Protein AF-A0A397GLZ8-F1 (afdb_monomer)

Organism: NCBI:txid1348612

Foldseek 3Di:
DVVVVVLCLQQLDQLVQLQQKAKAFADPPDPDDDPLDDPPAGIWMDRDCPDDDPCNVPPRTDGRDGNPPPVVVNRVSSVVVNVCCVVVVDPSQQADPVRDGCLPSVQVVCVVVVDGSVNSNVSSVVSRCVVPVPPPPDD

Mean predicted aligned error: 9.39 Å

pLDDT: mean 73.72, std 11.34, range [32.59, 90.12]

Solvent-accessible surface area (backbone atoms only — not comparable to full-atom values): 8302 Å² total; per-residue (Å²): 112,70,66,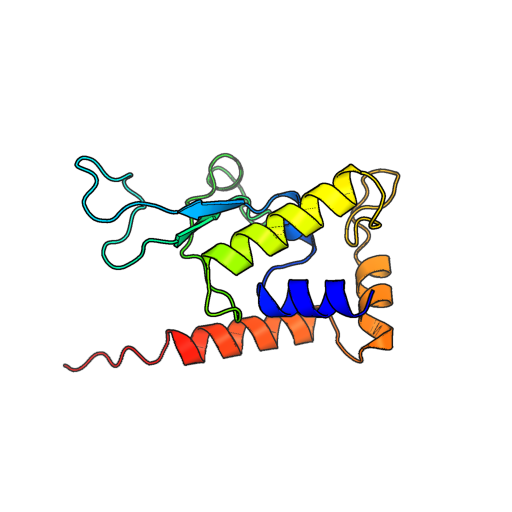55,58,52,47,43,53,33,46,45,54,57,70,81,26,54,81,52,46,43,75,44,79,48,70,86,84,57,94,76,70,61,89,80,64,56,91,97,62,44,45,27,29,34,44,69,81,83,44,68,73,74,43,49,81,60,52,75,62,37,80,55,68,51,72,43,83,52,60,66,58,46,41,52,54,47,49,53,53,38,49,31,35,75,70,61,79,33,78,58,59,31,42,43,99,83,71,44,81,29,65,64,58,34,46,56,66,32,47,87,72,77,42,46,72,69,54,52,52,51,52,32,53,53,50,52,42,62,75,60,62,68,67,71,83,72,130

Structure (mmCIF, N/CA/C/O backbone):
data_AF-A0A397GLZ8-F1
#
_entry.id   AF-A0A397GLZ8-F1
#
loop_
_atom_site.group_PDB
_atom_site.id
_atom_site.type_symbol
_atom_site.label_atom_id
_atom_site.label_alt_id
_atom_site.label_comp_id
_atom_site.label_asym_id
_atom_site.label_entity_id
_atom_site.label_seq_id
_atom_site.pdbx_PDB_ins_code
_atom_site.Cartn_x
_atom_site.Cartn_y
_atom_site.Cartn_z
_atom_site.occupancy
_atom_site.B_iso_or_equiv
_atom_site.auth_seq_id
_atom_site.auth_comp_id
_atom_site.auth_asym_id
_atom_site.auth_atom_id
_atom_site.pdbx_PDB_model_num
ATOM 1 N N . MET A 1 1 ? -15.790 -2.831 7.247 1.00 55.91 1 MET A N 1
ATOM 2 C CA . MET A 1 1 ? -14.544 -2.418 7.965 1.00 55.91 1 MET A CA 1
ATOM 3 C C . MET A 1 1 ? -13.503 -3.533 7.979 1.00 55.91 1 MET A C 1
ATOM 5 O O . MET A 1 1 ? -12.340 -3.217 7.757 1.00 55.91 1 MET A O 1
ATOM 9 N N . GLN A 1 2 ? -13.912 -4.797 8.165 1.00 56.50 2 GLN A N 1
ATOM 10 C CA . GLN A 1 2 ? -13.085 -5.997 7.946 1.00 56.50 2 GLN A CA 1
ATOM 11 C C . GLN A 1 2 ? -12.360 -5.928 6.586 1.00 56.50 2 GLN A C 1
ATOM 13 O O . GLN A 1 2 ? -11.138 -6.012 6.520 1.00 56.50 2 GLN A O 1
ATOM 18 N N . ASP A 1 3 ? -13.104 -5.541 5.549 1.00 65.81 3 ASP A N 1
ATOM 19 C CA . ASP A 1 3 ? -12.628 -5.419 4.165 1.00 65.81 3 ASP A CA 1
ATOM 20 C C . ASP A 1 3 ? -11.459 -4.436 4.006 1.00 65.81 3 ASP A C 1
ATOM 22 O O . ASP A 1 3 ? -10.554 -4.672 3.215 1.00 65.81 3 ASP A O 1
ATOM 26 N N . LEU A 1 4 ? -11.413 -3.349 4.788 1.00 68.06 4 LEU A N 1
ATOM 27 C CA . LEU A 1 4 ? -10.312 -2.386 4.703 1.00 68.06 4 LEU A CA 1
ATOM 28 C C . LEU A 1 4 ? -9.021 -2.952 5.307 1.00 68.06 4 LEU A C 1
ATOM 30 O O . LEU A 1 4 ? -7.947 -2.771 4.736 1.00 68.06 4 LEU A O 1
ATOM 34 N N . ALA A 1 5 ? -9.107 -3.605 6.469 1.00 65.81 5 ALA A N 1
ATOM 35 C CA . ALA A 1 5 ? -7.938 -4.204 7.111 1.00 65.81 5 ALA A CA 1
ATOM 36 C C . ALA A 1 5 ? -7.351 -5.313 6.230 1.00 65.81 5 ALA A C 1
ATOM 38 O O . ALA A 1 5 ? -6.132 -5.369 6.042 1.00 65.81 5 ALA A O 1
ATOM 39 N N . ASP A 1 6 ? -8.226 -6.124 5.637 1.00 69.00 6 ASP A N 1
ATOM 40 C CA . ASP A 1 6 ? -7.851 -7.207 4.740 1.00 69.00 6 ASP A CA 1
ATOM 41 C C . ASP A 1 6 ? -7.257 -6.682 3.432 1.00 69.00 6 ASP A C 1
ATOM 43 O O . ASP A 1 6 ? -6.242 -7.206 2.980 1.00 69.00 6 ASP A O 1
ATOM 47 N N . VAL A 1 7 ? -7.781 -5.591 2.862 1.00 68.62 7 VAL A N 1
ATOM 48 C CA . VAL A 1 7 ? -7.187 -4.967 1.668 1.00 68.62 7 VAL A CA 1
ATOM 49 C C . VAL A 1 7 ? -5.850 -4.292 1.979 1.00 68.62 7 VAL A C 1
ATOM 51 O O . VAL A 1 7 ? -4.894 -4.491 1.234 1.00 68.62 7 VAL A O 1
ATOM 54 N N . ILE A 1 8 ? -5.700 -3.575 3.098 1.00 73.56 8 ILE A N 1
ATOM 55 C CA . ILE A 1 8 ? -4.393 -3.016 3.506 1.00 73.56 8 ILE A CA 1
ATOM 56 C C . ILE A 1 8 ? -3.366 -4.141 3.710 1.00 73.56 8 ILE A C 1
ATOM 58 O O . ILE A 1 8 ? -2.197 -4.002 3.334 1.00 73.56 8 ILE A O 1
ATOM 62 N N . MET A 1 9 ? -3.802 -5.267 4.279 1.00 70.81 9 MET A N 1
ATOM 63 C CA . MET A 1 9 ? -2.986 -6.462 4.437 1.00 70.81 9 MET A CA 1
ATOM 64 C C . MET A 1 9 ? -2.613 -7.060 3.077 1.00 70.81 9 MET A C 1
ATOM 66 O O . MET A 1 9 ? -1.423 -7.227 2.813 1.00 70.81 9 MET A O 1
ATOM 70 N N . MET A 1 10 ? -3.582 -7.305 2.190 1.00 75.44 10 MET A N 1
ATOM 71 C CA . MET A 1 10 ? -3.356 -7.813 0.831 1.00 75.44 10 MET A CA 1
ATOM 72 C C . MET A 1 10 ? -2.362 -6.939 0.067 1.00 75.44 10 MET A C 1
ATOM 74 O O . MET A 1 10 ? -1.401 -7.437 -0.514 1.00 75.44 10 MET A O 1
ATOM 78 N N . LEU A 1 11 ? -2.504 -5.621 0.151 1.00 75.19 11 LEU A N 1
ATOM 79 C CA . LEU A 1 11 ? -1.614 -4.669 -0.502 1.00 75.19 11 LEU A CA 1
ATOM 80 C C . LEU A 1 11 ? -0.205 -4.614 0.117 1.00 75.19 11 LEU A C 1
ATOM 82 O O . LEU A 1 11 ? 0.694 -4.042 -0.488 1.00 75.19 11 LEU A O 1
ATOM 86 N N . SER A 1 12 ? 0.024 -5.227 1.288 1.00 73.44 12 SER A N 1
ATOM 87 C CA . SER A 1 12 ? 1.294 -5.164 2.040 1.00 73.44 12 SER A CA 1
ATOM 88 C C . SER A 1 12 ? 1.783 -3.730 2.303 1.00 73.44 12 SER A C 1
ATOM 90 O O . SER A 1 12 ? 2.971 -3.487 2.530 1.00 73.44 12 SER A O 1
ATOM 92 N N . MET A 1 13 ? 0.861 -2.766 2.292 1.00 73.75 13 MET A N 1
ATOM 93 C CA . MET A 1 13 ? 1.165 -1.343 2.407 1.00 73.75 13 MET A CA 1
ATOM 94 C C . MET A 1 13 ? 1.195 -0.899 3.860 1.00 73.75 13 MET A C 1
ATOM 96 O O . MET A 1 13 ? 0.519 -1.459 4.730 1.00 73.75 13 MET A O 1
ATOM 100 N N . LYS A 1 14 ? 1.945 0.174 4.140 1.00 71.25 14 LYS A N 1
ATOM 101 C CA . LYS A 1 14 ? 1.743 0.863 5.410 1.00 71.25 14 LYS A CA 1
ATOM 102 C C . LYS A 1 14 ? 0.471 1.701 5.307 1.00 71.25 14 LYS A C 1
ATOM 104 O O . LYS A 1 14 ? 0.323 2.458 4.356 1.00 71.25 14 LYS A O 1
ATOM 109 N N . PRO A 1 15 ? -0.370 1.691 6.342 1.00 69.31 15 PRO A N 1
ATOM 110 C CA . PRO A 1 15 ? -1.558 2.536 6.419 1.00 69.31 15 PRO A CA 1
ATOM 111 C C . PRO A 1 15 ? -1.253 4.015 6.193 1.00 69.31 15 PRO A C 1
ATOM 113 O O . PRO A 1 15 ? -2.027 4.715 5.561 1.00 69.31 15 PRO A O 1
ATOM 116 N N . ALA A 1 16 ? -0.104 4.492 6.688 1.00 70.25 16 ALA A N 1
ATOM 117 C CA . ALA A 1 16 ? 0.270 5.898 6.541 1.00 70.25 16 ALA A CA 1
ATOM 118 C C . ALA A 1 16 ? 0.645 6.284 5.117 1.00 70.25 16 ALA A C 1
ATOM 120 O O . ALA A 1 16 ? 0.691 7.461 4.806 1.00 70.25 16 ALA A O 1
ATOM 121 N N . GLU A 1 17 ? 0.913 5.286 4.288 1.00 77.12 17 GLU A N 1
ATOM 122 C CA . GLU A 1 17 ? 1.234 5.458 2.885 1.00 77.12 17 GLU A CA 1
ATOM 123 C C . GLU A 1 17 ? -0.031 5.230 2.036 1.00 77.12 17 GLU A C 1
ATOM 125 O O . GLU A 1 17 ? -0.030 5.584 0.875 1.00 77.12 17 GLU A O 1
ATOM 130 N N . VAL A 1 18 ? -1.153 4.727 2.580 1.00 79.25 18 VAL A N 1
ATOM 131 C CA . VAL A 1 18 ? -2.378 4.442 1.795 1.00 79.25 18 VAL A CA 1
ATOM 132 C C . VAL A 1 18 ? -2.877 5.665 1.028 1.00 79.25 18 VAL A C 1
ATOM 134 O O . VAL A 1 18 ? -3.347 5.517 -0.091 1.00 79.25 18 VAL A O 1
ATOM 137 N N . THR A 1 19 ? -2.757 6.869 1.587 1.00 77.88 19 THR A N 1
ATOM 138 C CA . THR A 1 19 ? -3.199 8.102 0.917 1.00 77.88 19 THR A CA 1
ATOM 139 C C . THR A 1 19 ? -2.178 8.688 -0.052 1.00 77.88 19 THR A C 1
ATOM 141 O O . THR A 1 19 ? -2.555 9.460 -0.924 1.00 77.88 19 THR A O 1
ATOM 144 N N . THR A 1 20 ? -0.891 8.376 0.108 1.00 80.12 20 THR A N 1
ATOM 145 C CA . THR A 1 20 ? 0.199 8.980 -0.678 1.00 80.12 20 THR A CA 1
ATOM 146 C C . THR A 1 20 ? 0.767 8.033 -1.730 1.00 80.12 20 THR A C 1
ATOM 148 O O . THR A 1 20 ? 1.323 8.484 -2.731 1.00 80.12 20 THR A O 1
ATOM 151 N N . LEU A 1 21 ? 0.606 6.728 -1.531 1.00 84.56 21 LEU A N 1
ATOM 152 C CA . LEU A 1 21 ? 1.194 5.689 -2.353 1.00 84.56 21 LEU A CA 1
ATOM 153 C C . LEU A 1 21 ? 0.483 5.610 -3.700 1.00 84.56 21 LEU A C 1
ATOM 155 O O . LEU A 1 21 ? -0.742 5.697 -3.796 1.00 84.56 21 LEU A O 1
ATOM 159 N N . ARG A 1 22 ? 1.267 5.442 -4.760 1.00 86.75 22 ARG A N 1
ATOM 160 C CA . ARG A 1 22 ? 0.763 5.276 -6.125 1.00 86.75 22 ARG A CA 1
ATOM 161 C C . ARG A 1 22 ? 1.375 4.029 -6.729 1.00 86.75 22 ARG A C 1
ATOM 163 O O . ARG A 1 22 ? 2.580 3.838 -6.609 1.00 86.75 22 ARG A O 1
ATOM 170 N N . ILE A 1 23 ? 0.556 3.206 -7.380 1.00 88.50 23 ILE A N 1
ATOM 171 C CA . ILE A 1 23 ? 1.015 2.049 -8.155 1.00 88.50 23 ILE A CA 1
ATOM 172 C C . ILE A 1 23 ? 1.053 2.441 -9.632 1.00 88.50 23 ILE A C 1
ATOM 174 O O . ILE A 1 23 ? 0.043 2.845 -10.219 1.00 88.50 23 ILE A O 1
ATOM 178 N N . ILE A 1 24 ? 2.228 2.305 -10.228 1.00 87.12 24 ILE A N 1
ATOM 179 C CA . ILE A 1 24 ? 2.536 2.678 -11.603 1.00 87.12 24 ILE A CA 1
ATOM 180 C C . ILE A 1 24 ? 2.856 1.396 -12.369 1.00 87.12 24 ILE A C 1
ATOM 182 O O . ILE A 1 24 ? 3.592 0.538 -11.882 1.00 87.12 24 ILE A O 1
ATOM 186 N N . TYR A 1 25 ? 2.279 1.267 -13.560 1.00 87.12 25 TYR A N 1
ATOM 187 C CA . TYR A 1 25 ? 2.635 0.223 -14.511 1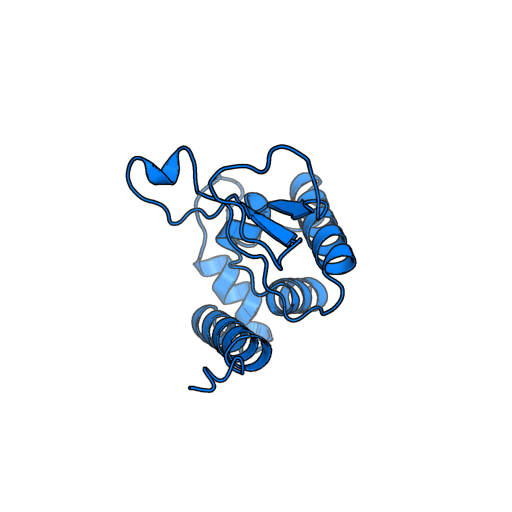.00 87.12 25 TYR A CA 1
ATOM 188 C C . TYR A 1 25 ? 3.587 0.815 -15.544 1.00 87.12 25 TYR A C 1
ATOM 190 O O . TYR A 1 25 ? 3.335 1.913 -16.038 1.00 87.12 25 TYR A O 1
ATOM 198 N N . TYR A 1 26 ? 4.644 0.083 -15.861 1.00 83.38 26 TYR A N 1
ATOM 199 C CA . TYR A 1 26 ? 5.633 0.433 -16.862 1.00 83.38 26 TYR A CA 1
ATOM 200 C C . TYR A 1 26 ? 5.660 -0.650 -17.934 1.00 83.38 26 TYR A C 1
ATOM 202 O O . TYR A 1 26 ? 5.764 -1.838 -17.607 1.00 83.38 26 TYR A O 1
ATOM 210 N N . ARG A 1 27 ? 5.526 -0.269 -19.208 1.00 81.44 27 ARG A N 1
ATOM 211 C CA . ARG A 1 27 ? 5.474 -1.250 -20.292 1.00 81.44 27 ARG A CA 1
ATOM 212 C C . ARG A 1 27 ? 6.897 -1.760 -20.580 1.00 81.44 27 ARG A C 1
ATOM 214 O O . ARG A 1 27 ? 7.792 -0.955 -20.827 1.00 81.44 27 ARG A O 1
ATOM 221 N N . PRO A 1 28 ? 7.125 -3.086 -20.595 1.00 72.56 28 PRO A N 1
ATOM 222 C CA . PRO A 1 28 ? 8.400 -3.638 -21.042 1.00 72.56 28 PRO A CA 1
ATOM 223 C C . PRO A 1 28 ? 8.709 -3.217 -22.483 1.00 72.56 28 PRO A C 1
ATOM 225 O O . PRO A 1 28 ? 7.832 -3.296 -23.343 1.00 72.56 28 PRO A O 1
ATOM 228 N N . GLY A 1 29 ? 9.950 -2.802 -22.747 1.00 69.81 29 GLY A N 1
ATOM 229 C CA . GLY A 1 29 ? 10.399 -2.422 -24.091 1.00 69.81 29 GLY A CA 1
ATOM 230 C C . GLY A 1 29 ? 10.125 -0.967 -24.483 1.00 69.81 29 GLY A C 1
ATOM 231 O O . GLY A 1 29 ? 10.212 -0.639 -25.663 1.00 69.81 29 GLY A O 1
ATOM 232 N N . GLU A 1 30 ? 9.795 -0.086 -23.533 1.00 73.06 30 GLU A N 1
ATOM 233 C CA . GLU A 1 30 ? 9.827 1.357 -23.791 1.00 73.06 30 GLU A CA 1
ATOM 234 C C . GLU A 1 30 ? 11.244 1.804 -24.183 1.00 73.06 30 GLU A C 1
ATOM 236 O O . GLU A 1 30 ? 12.227 1.428 -23.548 1.00 73.06 30 GLU A O 1
ATOM 241 N N . SER A 1 31 ? 11.339 2.604 -25.250 1.00 65.19 31 SER A N 1
ATOM 242 C CA . SER A 1 31 ? 12.606 2.880 -25.940 1.00 65.19 31 SER A CA 1
ATOM 243 C C . SER A 1 31 ? 13.574 3.787 -25.168 1.00 65.19 31 SER A C 1
ATOM 245 O O . SER A 1 31 ? 14.677 3.991 -25.653 1.00 65.19 31 SER A O 1
ATOM 247 N N . ASN A 1 32 ? 13.180 4.316 -24.003 1.00 78.12 32 ASN A N 1
ATOM 248 C CA . ASN A 1 32 ? 13.992 5.163 -23.120 1.00 78.12 32 ASN A CA 1
ATOM 249 C C . ASN A 1 32 ? 13.483 5.046 -21.669 1.00 78.12 32 ASN A C 1
ATOM 251 O O . ASN A 1 32 ? 12.747 5.925 -21.207 1.00 78.12 32 ASN A O 1
ATOM 255 N N . PRO A 1 33 ? 13.799 3.956 -20.949 1.00 77.38 33 PRO A N 1
ATOM 256 C CA . PRO A 1 33 ? 13.319 3.796 -19.592 1.00 77.38 33 PRO A CA 1
ATOM 257 C C . PRO A 1 33 ? 13.980 4.778 -18.620 1.00 77.38 33 PRO A C 1
ATOM 259 O O . PRO A 1 33 ? 15.149 5.122 -18.801 1.00 77.38 33 PRO A O 1
ATOM 262 N N . PRO A 1 34 ? 13.258 5.229 -17.575 1.00 79.19 34 PRO A N 1
ATOM 263 C CA . PRO A 1 34 ? 13.851 6.033 -16.515 1.00 79.19 34 PRO A CA 1
ATOM 264 C C . PRO A 1 34 ? 15.050 5.323 -15.880 1.00 79.19 34 PRO A C 1
ATOM 266 O O . PRO A 1 34 ? 15.042 4.103 -15.750 1.00 79.19 34 PRO A O 1
ATOM 269 N N . GLU A 1 35 ? 16.033 6.079 -15.398 1.00 81.50 35 GLU A N 1
ATOM 270 C CA . GLU A 1 35 ? 17.284 5.534 -14.840 1.00 81.50 35 GLU A CA 1
ATOM 271 C C . GLU A 1 35 ? 17.070 4.554 -13.666 1.00 81.50 35 GLU A C 1
ATOM 273 O O . GLU A 1 35 ? 17.820 3.600 -13.491 1.00 81.50 35 GLU A O 1
ATOM 278 N N . TRP A 1 36 ? 15.991 4.726 -12.895 1.00 80.75 36 TRP A N 1
ATOM 279 C CA . TRP A 1 36 ? 15.613 3.833 -11.790 1.00 80.75 36 TRP A CA 1
ATOM 280 C C . TRP A 1 36 ? 14.904 2.539 -12.239 1.00 80.75 36 TRP A C 1
ATOM 282 O O . TRP A 1 36 ? 14.653 1.654 -11.411 1.00 80.75 36 TRP A O 1
ATOM 292 N N . TYR A 1 37 ? 14.523 2.420 -13.515 1.00 81.50 37 TYR A N 1
ATOM 293 C CA . TYR A 1 37 ? 13.830 1.248 -14.042 1.00 81.50 37 TYR A CA 1
ATOM 294 C C . TYR A 1 37 ? 14.736 0.017 -13.993 1.00 81.50 37 TYR A C 1
ATOM 296 O O . TYR A 1 37 ? 15.922 0.057 -14.310 1.00 81.50 37 TYR A O 1
ATOM 304 N N . LYS A 1 38 ? 14.148 -1.118 -13.618 1.00 79.62 38 LYS A N 1
ATOM 305 C CA . LYS A 1 38 ? 14.845 -2.401 -13.522 1.00 79.62 38 LYS A CA 1
ATOM 306 C C . LYS A 1 38 ? 14.211 -3.386 -14.500 1.00 79.62 38 LYS A C 1
ATOM 308 O O . LYS A 1 38 ? 13.049 -3.746 -14.293 1.00 79.62 38 LYS A O 1
ATOM 313 N N . PRO A 1 39 ? 14.948 -3.849 -15.525 1.00 75.62 39 PRO A N 1
ATOM 314 C CA . PRO A 1 39 ? 14.462 -4.873 -16.440 1.00 75.62 39 PRO A CA 1
ATOM 315 C C . PRO A 1 39 ? 13.944 -6.103 -15.682 1.00 75.62 39 PRO A C 1
ATOM 317 O O . PRO A 1 39 ? 14.509 -6.497 -14.664 1.00 75.62 39 PRO A O 1
ATOM 320 N N . GLY A 1 40 ? 12.852 -6.696 -16.169 1.00 76.38 40 GLY A N 1
ATOM 321 C CA . GLY A 1 40 ? 12.191 -7.837 -15.521 1.00 76.38 40 GLY A CA 1
ATOM 322 C C . GLY A 1 40 ? 11.049 -7.466 -14.570 1.00 76.38 40 GLY A C 1
ATOM 323 O O . GLY A 1 40 ? 10.349 -8.358 -14.094 1.00 76.38 40 GLY A O 1
ATOM 324 N N . TYR A 1 41 ? 10.796 -6.173 -14.341 1.00 79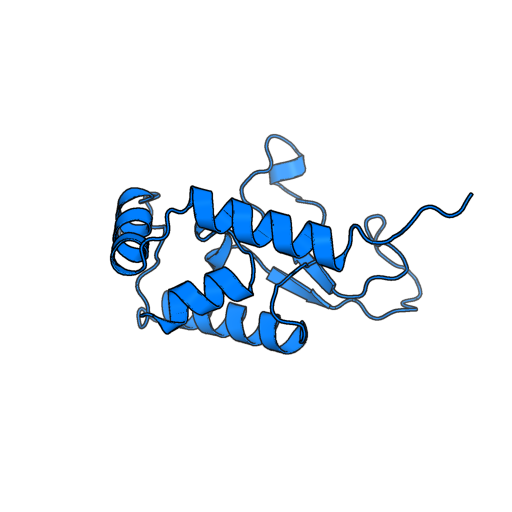.31 41 TYR A N 1
ATOM 325 C CA . TYR A 1 41 ? 9.652 -5.698 -13.563 1.00 79.31 41 TYR A CA 1
ATOM 326 C C . TYR A 1 41 ? 8.817 -4.688 -14.348 1.00 79.31 41 TYR A C 1
ATOM 328 O O . TYR A 1 41 ? 9.344 -3.840 -15.055 1.00 79.31 41 TYR A O 1
ATOM 336 N N . SER A 1 42 ? 7.495 -4.757 -14.194 1.00 86.19 42 SER A N 1
ATOM 337 C CA . SER A 1 42 ? 6.552 -3.855 -14.881 1.00 86.19 42 SER A CA 1
ATOM 338 C C . SER A 1 42 ? 5.678 -3.055 -13.922 1.00 86.19 42 SER A C 1
ATOM 340 O O . SER A 1 42 ? 4.871 -2.245 -14.357 1.00 86.19 42 SER A O 1
ATOM 342 N N . TRP A 1 43 ? 5.797 -3.281 -12.614 1.00 87.38 43 TRP A N 1
ATOM 343 C CA . TRP A 1 43 ? 4.945 -2.650 -11.609 1.00 87.38 43 TRP A CA 1
ATOM 344 C C . TRP A 1 43 ? 5.793 -2.034 -10.506 1.00 87.38 43 TRP A C 1
ATOM 346 O O . TRP A 1 43 ? 6.578 -2.714 -9.840 1.00 87.38 43 TRP A O 1
ATOM 356 N N . TYR A 1 44 ? 5.594 -0.739 -10.302 1.00 87.25 44 TYR A N 1
ATOM 357 C CA . TYR A 1 44 ? 6.347 0.079 -9.366 1.00 87.25 44 TYR A CA 1
ATOM 358 C C . TYR A 1 44 ? 5.414 0.854 -8.448 1.00 87.25 44 TYR A C 1
ATOM 360 O O . TYR A 1 44 ? 4.240 1.065 -8.748 1.00 87.25 44 TYR A O 1
ATOM 368 N N . CYS A 1 45 ? 5.938 1.287 -7.312 1.00 85.25 45 CYS A N 1
ATOM 369 C CA . CYS A 1 45 ? 5.235 2.091 -6.333 1.00 85.25 45 CYS A CA 1
ATOM 370 C C . CYS A 1 45 ? 6.054 3.312 -5.911 1.00 85.25 45 CYS A C 1
ATOM 372 O O . CYS A 1 45 ? 7.263 3.234 -5.686 1.00 85.25 45 CYS A O 1
ATOM 374 N N . THR A 1 46 ? 5.368 4.443 -5.774 1.00 83.25 46 THR A N 1
ATOM 375 C CA . THR A 1 46 ? 5.920 5.728 -5.313 1.00 83.25 46 THR A CA 1
ATOM 376 C C . THR A 1 46 ? 5.110 6.263 -4.137 1.00 83.25 46 THR A C 1
ATOM 378 O O . THR A 1 46 ? 4.127 5.643 -3.737 1.00 83.25 46 THR A O 1
ATOM 381 N N . GLY A 1 47 ? 5.519 7.399 -3.560 1.00 75.25 47 GLY A N 1
ATOM 382 C CA . GLY A 1 47 ? 4.777 8.040 -2.464 1.00 75.25 47 GLY A CA 1
ATOM 383 C C . GLY A 1 47 ? 5.072 7.463 -1.078 1.00 75.25 47 GLY A C 1
ATOM 384 O O . GLY A 1 47 ? 4.268 7.584 -0.161 1.00 75.25 47 GLY A O 1
ATOM 385 N N . TYR A 1 48 ? 6.229 6.820 -0.902 1.00 74.62 48 TYR A N 1
ATOM 386 C CA . TYR A 1 48 ? 6.679 6.358 0.408 1.00 74.62 48 TYR A CA 1
ATOM 387 C C . TYR A 1 48 ? 7.107 7.533 1.303 1.00 74.62 48 TYR A C 1
ATOM 389 O O . TYR A 1 48 ? 8.153 8.139 1.094 1.00 74.62 48 TYR A O 1
ATOM 397 N N . ASP A 1 49 ? 6.357 7.771 2.380 1.00 64.25 49 ASP A N 1
ATOM 398 C CA . ASP A 1 49 ? 6.567 8.866 3.348 1.00 64.25 49 ASP A CA 1
ATOM 399 C C . ASP A 1 49 ? 7.894 8.822 4.135 1.00 64.25 49 ASP A C 1
ATOM 401 O O . ASP A 1 49 ? 8.211 9.747 4.884 1.00 64.25 49 ASP A O 1
ATOM 405 N N . LYS A 1 50 ? 8.659 7.725 4.065 1.00 62.81 50 LYS A N 1
ATOM 406 C CA . LYS A 1 50 ? 9.819 7.499 4.949 1.00 62.81 50 LYS A CA 1
ATOM 407 C C . LYS A 1 50 ? 11.155 8.033 4.446 1.00 62.81 50 LYS A C 1
ATOM 409 O O . LYS A 1 50 ? 12.160 7.826 5.129 1.00 62.81 50 LYS A O 1
ATOM 414 N N . ASN A 1 51 ? 11.194 8.726 3.321 1.00 58.75 51 ASN A N 1
ATOM 415 C CA . ASN A 1 51 ? 12.452 9.281 2.854 1.00 58.75 51 ASN A CA 1
ATOM 416 C C . ASN A 1 51 ? 12.805 10.568 3.632 1.00 58.75 51 ASN A C 1
ATOM 418 O O . ASN A 1 51 ? 11.941 11.390 3.939 1.00 58.75 51 ASN A O 1
ATOM 422 N N . LYS A 1 52 ? 14.080 10.709 4.013 1.00 53.09 52 LYS A N 1
ATOM 423 C CA . LYS A 1 52 ? 14.656 11.904 4.658 1.00 53.09 52 LYS A CA 1
ATOM 424 C C . LYS A 1 52 ? 15.629 12.568 3.678 1.00 53.09 52 LYS A C 1
ATOM 426 O O . LYS A 1 52 ? 16.228 11.864 2.873 1.00 53.09 52 LYS A O 1
ATOM 431 N N . GLY A 1 53 ? 15.807 13.886 3.777 1.00 60.91 53 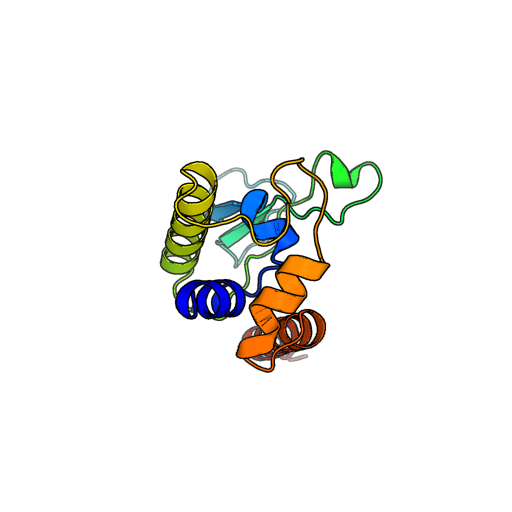GLY A N 1
ATOM 432 C CA . GLY A 1 53 ? 16.710 14.633 2.888 1.00 60.91 53 GLY A CA 1
ATOM 433 C C . GLY A 1 53 ? 16.208 14.681 1.441 1.00 60.91 53 GLY A C 1
ATOM 434 O O . GLY A 1 53 ? 14.999 14.684 1.214 1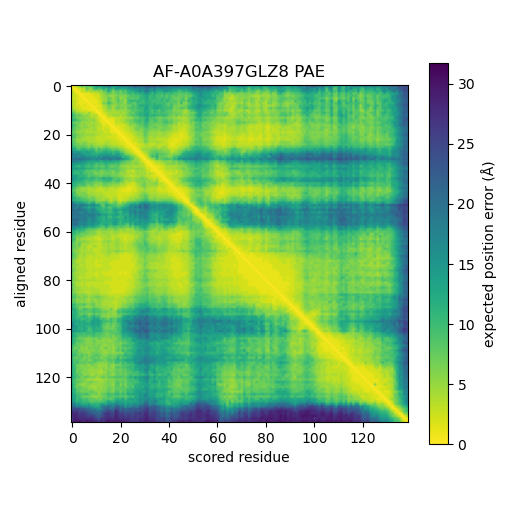.00 60.91 53 GLY A O 1
ATOM 435 N N . GLU A 1 54 ? 17.120 14.689 0.470 1.00 53.94 54 GLU A N 1
ATOM 436 C CA . GLU A 1 54 ? 16.824 14.798 -0.972 1.00 53.94 54 GLU A CA 1
ATOM 437 C C . GLU A 1 54 ? 15.865 13.709 -1.481 1.00 53.94 54 GLU A C 1
ATOM 439 O O . GLU A 1 54 ? 14.927 13.994 -2.228 1.00 53.94 54 GLU A O 1
ATOM 444 N N . ALA A 1 55 ? 15.982 12.484 -0.958 1.00 60.09 55 ALA A N 1
ATOM 445 C CA . ALA A 1 55 ? 15.098 11.367 -1.292 1.00 60.09 55 ALA A CA 1
ATOM 446 C C . ALA A 1 55 ? 13.623 11.600 -0.893 1.00 60.09 55 ALA A C 1
ATOM 448 O O . ALA A 1 55 ? 12.742 10.866 -1.346 1.00 60.09 55 ALA A O 1
ATOM 449 N N . LYS A 1 56 ? 13.326 12.569 -0.010 1.00 62.88 56 LYS A N 1
ATOM 450 C CA . LYS A 1 56 ? 11.949 12.938 0.370 1.00 62.88 56 LYS A CA 1
ATOM 451 C C . LYS A 1 56 ? 11.223 13.656 -0.764 1.00 62.88 56 LYS A C 1
ATOM 453 O O . LYS A 1 56 ? 10.022 13.459 -0.924 1.00 62.88 56 LYS A O 1
ATOM 458 N N . ASN A 1 57 ? 11.945 14.481 -1.517 1.00 60.06 57 ASN A N 1
ATOM 459 C CA . ASN A 1 57 ? 11.361 15.333 -2.548 1.00 60.06 57 ASN A CA 1
ATOM 460 C C . ASN A 1 57 ? 11.143 14.564 -3.853 1.00 60.06 57 ASN A C 1
ATOM 462 O O . ASN A 1 57 ? 10.191 14.850 -4.570 1.00 60.06 57 ASN A O 1
ATOM 466 N N . ASN A 1 58 ? 11.977 13.556 -4.122 1.00 64.62 58 ASN A N 1
ATOM 467 C CA . ASN A 1 58 ? 11.814 12.677 -5.271 1.00 64.62 58 ASN A CA 1
ATOM 468 C C . ASN A 1 58 ? 12.115 11.217 -4.887 1.00 64.62 58 ASN A C 1
ATOM 470 O O . ASN A 1 58 ? 13.217 10.723 -5.126 1.00 64.62 58 ASN A O 1
ATOM 474 N N . PRO A 1 59 ? 11.184 10.525 -4.203 1.00 69.62 59 PRO A N 1
ATOM 475 C CA . PRO A 1 59 ? 11.388 9.136 -3.833 1.00 69.62 59 PRO A CA 1
ATOM 476 C C . PRO A 1 59 ? 11.477 8.276 -5.096 1.00 69.62 59 PRO A C 1
ATOM 478 O O . PRO A 1 59 ? 10.484 8.142 -5.812 1.00 69.62 59 PRO A O 1
ATOM 481 N N . GLU A 1 60 ? 12.636 7.651 -5.326 1.00 74.12 60 GLU A N 1
ATOM 482 C CA . GLU A 1 60 ? 12.790 6.668 -6.400 1.00 74.12 60 GLU A CA 1
ATOM 483 C C . GLU A 1 60 ? 11.681 5.606 -6.323 1.00 74.12 60 GLU A C 1
ATOM 485 O O . GLU A 1 60 ? 11.415 5.059 -5.236 1.00 74.12 60 GLU A O 1
ATOM 490 N N . PRO A 1 61 ? 11.020 5.302 -7.453 1.00 82.12 61 PRO A N 1
ATOM 491 C CA . PRO A 1 61 ? 10.034 4.242 -7.508 1.00 82.12 61 PRO A CA 1
ATOM 492 C C . PRO A 1 61 ? 10.645 2.905 -7.105 1.00 82.12 61 PRO A C 1
ATOM 494 O O . PRO A 1 61 ? 11.736 2.524 -7.520 1.00 82.12 61 PRO A O 1
ATOM 497 N N . ARG A 1 62 ? 9.914 2.166 -6.276 1.00 81.94 62 ARG A N 1
ATOM 498 C CA . ARG A 1 62 ? 10.323 0.838 -5.812 1.00 81.94 62 ARG A CA 1
ATOM 499 C C . ARG A 1 62 ? 9.505 -0.212 -6.530 1.00 81.94 62 ARG A C 1
ATOM 501 O O . ARG A 1 62 ? 8.391 0.063 -6.956 1.00 81.94 62 ARG A O 1
ATOM 508 N N . GLN A 1 63 ? 10.032 -1.423 -6.641 1.00 82.31 63 GLN A N 1
ATOM 509 C CA . GLN A 1 63 ? 9.243 -2.546 -7.132 1.00 82.31 63 GLN A CA 1
ATOM 510 C C . GLN A 1 63 ? 7.998 -2.721 -6.253 1.00 82.31 63 GLN A C 1
ATOM 512 O O . GLN A 1 63 ? 8.107 -2.821 -5.024 1.00 82.31 63 GLN A O 1
ATOM 517 N N . PHE A 1 64 ? 6.822 -2.752 -6.879 1.00 82.75 64 PHE A N 1
ATOM 518 C CA . PHE A 1 64 ? 5.581 -2.959 -6.151 1.00 82.75 64 PHE A CA 1
ATOM 519 C C . PHE A 1 64 ? 5.381 -4.443 -5.866 1.00 82.75 64 PHE A C 1
ATOM 521 O O . PHE A 1 64 ? 5.366 -5.272 -6.773 1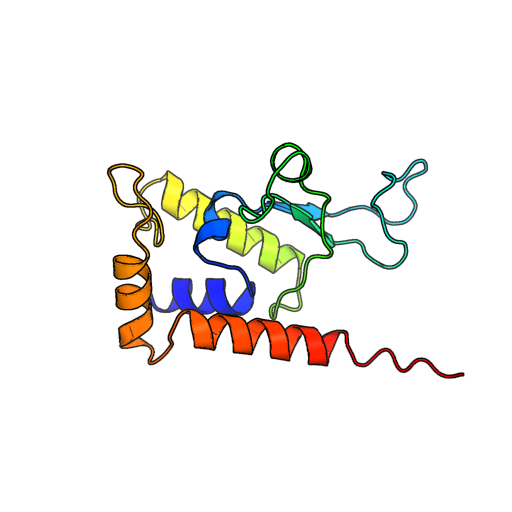.00 82.75 64 PHE A O 1
ATOM 528 N N . LEU A 1 65 ? 5.221 -4.761 -4.584 1.00 77.75 65 LEU A N 1
ATOM 529 C CA . LEU A 1 65 ? 5.026 -6.114 -4.092 1.00 77.75 65 LEU A CA 1
ATOM 530 C C . LEU A 1 65 ? 3.783 -6.148 -3.211 1.00 77.75 65 LEU A C 1
ATOM 532 O O . LEU A 1 65 ? 3.667 -5.383 -2.254 1.00 77.75 65 LEU A O 1
ATOM 536 N N . SER A 1 66 ? 2.877 -7.062 -3.531 1.00 79.38 66 SER A N 1
ATOM 537 C CA . SER A 1 66 ? 1.611 -7.263 -2.836 1.00 79.38 66 SER A CA 1
ATOM 538 C C . SER A 1 66 ? 1.381 -8.757 -2.620 1.00 79.38 66 SER A C 1
ATOM 540 O O . SER A 1 66 ? 1.970 -9.587 -3.309 1.00 79.38 6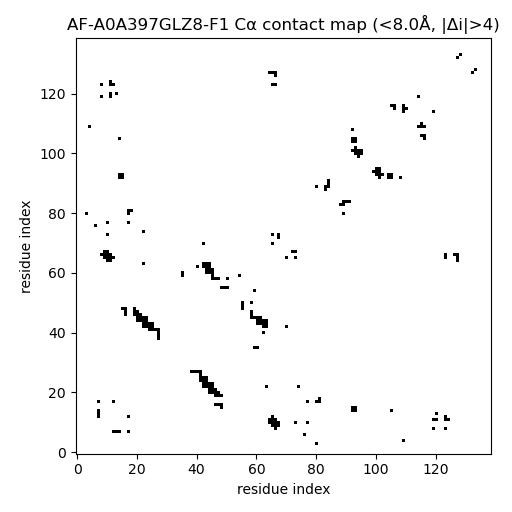6 SER A O 1
ATOM 542 N N . MET A 1 67 ? 0.539 -9.100 -1.643 1.00 79.75 67 MET A N 1
ATOM 543 C CA . MET A 1 67 ? 0.003 -10.456 -1.510 1.00 79.75 67 MET A CA 1
ATOM 544 C C . MET A 1 67 ? -1.110 -10.736 -2.524 1.00 79.75 67 MET A C 1
ATOM 546 O O . MET A 1 67 ? -1.411 -11.895 -2.798 1.00 79.75 67 MET A O 1
ATOM 550 N N . GLU A 1 68 ? -1.720 -9.689 -3.086 1.00 82.44 68 GLU A N 1
ATOM 551 C CA . GLU A 1 68 ? -2.587 -9.814 -4.249 1.00 82.44 68 GLU A CA 1
ATOM 552 C C . GLU A 1 68 ? -1.719 -10.109 -5.479 1.00 82.44 68 GLU A C 1
ATOM 554 O O . GLU A 1 68 ? -0.878 -9.301 -5.876 1.00 82.44 68 GLU A O 1
ATOM 559 N N . LYS A 1 69 ? -1.926 -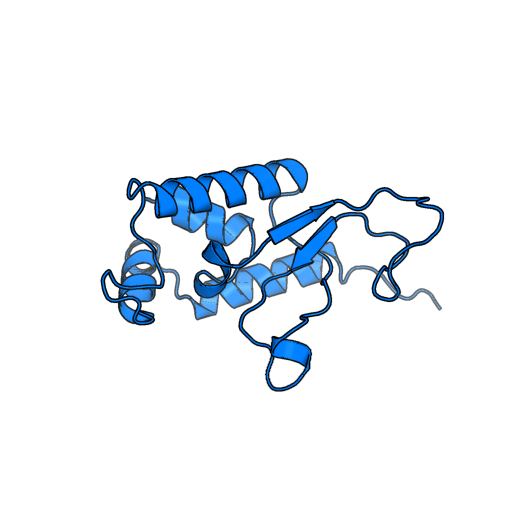11.285 -6.079 1.00 81.88 69 LYS A N 1
ATOM 560 C CA . LYS A 1 69 ? -1.167 -11.738 -7.252 1.00 81.88 69 LYS A CA 1
ATOM 561 C C . LYS A 1 69 ? -1.485 -10.890 -8.480 1.00 81.88 69 LYS A C 1
ATOM 563 O O . LYS A 1 69 ? -0.616 -10.671 -9.322 1.00 81.88 69 LYS A O 1
ATOM 568 N N . ASN A 1 70 ? -2.722 -10.410 -8.593 1.00 86.31 70 ASN A N 1
ATOM 569 C CA . ASN A 1 70 ? -3.129 -9.528 -9.672 1.00 86.31 70 ASN A CA 1
ATOM 570 C C . ASN A 1 70 ? -2.789 -8.069 -9.329 1.00 86.31 70 ASN A C 1
ATOM 572 O O . ASN A 1 70 ? -3.573 -7.346 -8.715 1.00 86.31 70 ASN A O 1
ATOM 576 N N . LEU A 1 71 ? -1.624 -7.608 -9.784 1.00 85.44 71 LEU A N 1
ATOM 577 C CA . LEU A 1 71 ? -1.133 -6.254 -9.503 1.00 85.44 71 LEU A CA 1
ATOM 578 C C . LEU A 1 71 ? -2.037 -5.144 -10.074 1.00 85.44 71 LEU A C 1
ATOM 580 O O . LEU A 1 71 ? -2.109 -4.057 -9.500 1.00 85.44 71 LEU A O 1
ATOM 584 N N . LYS A 1 72 ? -2.797 -5.424 -11.144 1.00 88.25 72 LYS A N 1
ATOM 585 C CA . LYS A 1 72 ? -3.821 -4.503 -11.660 1.00 88.25 72 LYS A CA 1
ATOM 586 C C . LYS A 1 72 ? -4.985 -4.371 -10.677 1.00 88.25 72 LYS A C 1
ATOM 588 O O . LYS A 1 72 ? -5.354 -3.252 -10.330 1.00 88.25 72 LYS A O 1
ATOM 593 N N . ARG A 1 73 ? -5.488 -5.494 -10.154 1.00 86.94 73 ARG A N 1
ATOM 594 C CA . ARG A 1 73 ? -6.509 -5.504 -9.093 1.00 86.94 73 ARG A CA 1
ATOM 595 C C . ARG A 1 73 ? -6.004 -4.801 -7.832 1.00 86.94 73 ARG A C 1
ATOM 597 O O . ARG A 1 73 ? -6.741 -4.040 -7.219 1.00 86.94 73 ARG A O 1
ATOM 604 N N . ALA A 1 74 ? -4.739 -5.003 -7.464 1.00 87.31 74 ALA A N 1
ATOM 605 C CA . ALA A 1 74 ? -4.120 -4.306 -6.338 1.00 87.31 74 ALA A CA 1
ATOM 606 C C . ALA A 1 74 ? -4.130 -2.775 -6.528 1.00 87.31 74 ALA A C 1
ATOM 608 O O . ALA A 1 74 ? -4.426 -2.036 -5.589 1.00 87.31 74 ALA A O 1
ATOM 609 N N . LYS A 1 75 ? -3.865 -2.294 -7.751 1.00 89.19 75 LYS A N 1
ATOM 610 C CA . LYS A 1 75 ? -3.988 -0.873 -8.101 1.00 89.19 75 LYS A CA 1
ATOM 611 C C . LYS A 1 75 ? -5.428 -0.371 -7.977 1.00 89.19 75 LYS A C 1
ATOM 613 O O . LYS A 1 75 ? -5.641 0.661 -7.353 1.00 89.19 75 LYS A O 1
ATOM 618 N N . GLU A 1 76 ? -6.398 -1.102 -8.519 1.00 90.12 76 GLU A N 1
ATOM 619 C CA . GLU A 1 76 ? -7.823 -0.745 -8.431 1.00 90.12 76 GLU A CA 1
ATOM 620 C C . GLU A 1 76 ? -8.306 -0.677 -6.974 1.00 90.12 76 GLU A C 1
ATOM 622 O O . GLU A 1 76 ? -8.963 0.284 -6.582 1.00 90.12 76 GLU A O 1
ATOM 627 N N . LEU A 1 77 ? -7.913 -1.649 -6.145 1.00 87.12 77 LEU A N 1
ATOM 628 C CA . LEU A 1 77 ? -8.222 -1.671 -4.715 1.00 87.12 77 LEU A CA 1
ATOM 629 C C . LEU A 1 77 ? -7.610 -0.481 -3.967 1.00 87.12 77 LEU A C 1
ATOM 631 O O . LEU A 1 77 ? -8.269 0.105 -3.108 1.00 87.12 77 LEU A O 1
ATOM 635 N N . LEU A 1 78 ? -6.366 -0.107 -4.291 1.00 86.94 78 LEU A N 1
ATOM 636 C CA . LEU A 1 78 ? -5.728 1.073 -3.709 1.00 86.94 78 LEU A CA 1
ATOM 637 C C . LEU A 1 78 ? -6.499 2.350 -4.064 1.00 86.94 78 LEU A C 1
ATOM 639 O O . LEU A 1 78 ? -6.816 3.128 -3.166 1.00 86.94 78 LEU A O 1
ATOM 643 N N . THR A 1 79 ? -6.828 2.542 -5.345 1.00 89.75 79 THR A N 1
ATOM 644 C CA . THR A 1 79 ? -7.602 3.701 -5.812 1.00 89.75 79 THR A CA 1
ATOM 645 C C . THR A 1 79 ? -8.969 3.757 -5.140 1.00 89.75 79 THR A C 1
ATOM 647 O O . THR A 1 79 ? -9.341 4.794 -4.604 1.00 89.75 79 THR A O 1
ATOM 650 N N . TRP A 1 80 ? -9.675 2.628 -5.054 1.00 89.19 80 TRP A N 1
ATOM 651 C CA . TRP A 1 80 ? -10.973 2.565 -4.386 1.00 89.19 80 TRP A CA 1
ATOM 652 C C . TRP A 1 80 ? -10.901 2.981 -2.907 1.00 89.19 80 TRP A C 1
ATOM 654 O O . TRP A 1 80 ? -11.756 3.734 -2.440 1.00 89.19 80 TRP A O 1
ATOM 664 N N . ILE A 1 81 ? -9.868 2.555 -2.166 1.00 84.25 81 ILE A N 1
ATOM 665 C CA . ILE A 1 81 ? -9.662 2.999 -0.775 1.00 84.25 81 ILE A CA 1
ATOM 666 C C . ILE A 1 81 ? -9.395 4.504 -0.715 1.00 84.25 81 ILE A C 1
ATOM 668 O O . ILE A 1 81 ? -9.949 5.189 0.147 1.00 84.25 81 ILE A O 1
ATOM 672 N N . GLN A 1 82 ? -8.535 5.017 -1.596 1.00 86.56 82 GLN A N 1
ATOM 673 C CA . GLN A 1 82 ? -8.189 6.437 -1.644 1.00 86.56 82 GLN A CA 1
ATOM 674 C C . GLN A 1 82 ? -9.423 7.297 -1.933 1.00 86.56 82 GLN A C 1
ATOM 676 O O . GLN A 1 82 ? -9.665 8.262 -1.208 1.00 86.56 82 GLN A O 1
ATOM 681 N N . ASP A 1 83 ? -10.252 6.895 -2.895 1.00 88.12 83 ASP A N 1
ATOM 682 C CA . ASP A 1 83 ? -11.502 7.573 -3.239 1.00 88.12 83 ASP A CA 1
ATOM 683 C C . ASP A 1 83 ? -12.526 7.486 -2.106 1.00 88.12 83 ASP A C 1
ATOM 685 O O . ASP A 1 83 ? -13.181 8.474 -1.771 1.00 88.12 83 ASP A O 1
ATOM 689 N N . ALA A 1 84 ? -12.652 6.329 -1.452 1.00 84.12 84 ALA A N 1
ATOM 690 C CA . ALA A 1 84 ? -13.528 6.179 -0.294 1.00 84.12 84 ALA A CA 1
ATOM 691 C C . ALA A 1 84 ? -13.101 7.098 0.865 1.00 84.12 84 ALA A C 1
ATOM 693 O O . ALA A 1 84 ? -13.958 7.662 1.545 1.00 84.12 84 ALA A O 1
ATOM 694 N N . ILE A 1 85 ? -11.793 7.296 1.066 1.00 82.56 85 ILE A N 1
ATOM 695 C CA . ILE A 1 85 ? -11.265 8.256 2.044 1.00 82.56 85 ILE A CA 1
ATOM 696 C C . ILE A 1 85 ? -11.538 9.697 1.604 1.00 82.56 85 ILE A C 1
ATOM 698 O O . ILE A 1 85 ? -12.028 10.490 2.406 1.00 82.56 85 ILE A O 1
ATOM 702 N N . ALA A 1 86 ? -11.255 10.038 0.345 1.00 85.06 86 ALA A N 1
ATOM 703 C CA . ALA A 1 86 ? -11.441 11.385 -0.195 1.00 85.06 86 ALA A CA 1
ATOM 704 C C . ALA A 1 86 ? -12.915 11.823 -0.176 1.00 85.06 86 ALA A C 1
ATOM 706 O O . ALA A 1 86 ? -13.220 12.973 0.121 1.00 85.06 86 ALA A O 1
ATOM 707 N N . THR A 1 87 ? -13.834 10.889 -0.422 1.00 86.38 87 THR A N 1
ATOM 708 C CA . THR A 1 87 ? -15.288 11.113 -0.376 1.00 86.38 87 THR A CA 1
ATOM 709 C C . THR A 1 87 ? -15.878 11.032 1.035 1.00 86.38 87 THR A C 1
ATOM 711 O O . THR A 1 87 ? -17.087 11.169 1.201 1.00 86.38 87 THR A O 1
ATOM 714 N N . GLY A 1 88 ? -15.061 10.768 2.060 1.00 81.56 88 GLY A N 1
ATOM 715 C CA . GLY A 1 88 ? -15.507 10.636 3.450 1.00 81.56 88 GLY A CA 1
ATOM 716 C C . GLY A 1 88 ? -16.312 9.365 3.753 1.00 81.56 88 GLY A C 1
ATOM 717 O O . GLY A 1 88 ? -16.688 9.149 4.904 1.00 81.56 88 GLY A O 1
ATOM 718 N N . LYS A 1 89 ? -16.538 8.492 2.760 1.00 78.88 89 LYS A N 1
ATOM 719 C CA . LYS A 1 89 ? -17.193 7.180 2.930 1.00 78.88 89 LYS A CA 1
ATOM 720 C C . LYS A 1 89 ? -16.394 6.253 3.842 1.00 78.88 89 LYS A C 1
ATOM 722 O O . LYS A 1 89 ? -16.958 5.381 4.499 1.00 78.88 89 LYS A O 1
ATOM 727 N N . LEU A 1 90 ? -15.077 6.440 3.880 1.00 76.19 90 LEU A N 1
ATOM 728 C CA . LEU A 1 90 ? -14.160 5.720 4.741 1.00 76.19 90 LEU A CA 1
ATOM 729 C C . LEU A 1 90 ? -13.344 6.706 5.572 1.00 76.19 90 LEU A C 1
ATOM 731 O O . LEU A 1 90 ? -12.688 7.602 5.048 1.00 76.19 90 LEU A O 1
ATOM 735 N N . ARG A 1 91 ? -13.333 6.527 6.893 1.00 75.19 91 ARG A N 1
ATOM 736 C CA . ARG A 1 91 ? -12.498 7.362 7.758 1.00 75.19 91 ARG A CA 1
ATOM 737 C C . ARG A 1 91 ? -11.027 7.071 7.479 1.00 75.19 91 ARG A C 1
ATOM 739 O O . ARG A 1 91 ? -10.618 5.911 7.505 1.00 75.19 91 ARG A O 1
ATOM 746 N N . ASN A 1 92 ? -10.232 8.124 7.271 1.00 74.81 92 ASN A N 1
ATOM 747 C CA . ASN A 1 92 ? -8.790 7.981 7.114 1.00 74.81 92 ASN A CA 1
ATOM 748 C C . ASN A 1 92 ? -8.218 7.256 8.349 1.00 74.81 92 ASN A C 1
ATOM 750 O O . ASN A 1 92 ? -8.332 7.768 9.467 1.00 74.81 92 ASN A O 1
ATOM 754 N N . PRO A 1 93 ? -7.614 6.069 8.175 1.00 69.38 93 PRO A N 1
ATOM 755 C CA . PRO A 1 93 ? -7.134 5.284 9.302 1.00 69.38 93 PRO A CA 1
ATOM 756 C C . PRO A 1 93 ? -5.912 5.914 9.983 1.00 69.38 93 PRO A C 1
ATOM 758 O O . PRO A 1 93 ? -5.562 5.507 11.087 1.00 69.38 93 PRO A O 1
ATOM 761 N N . VAL A 1 94 ? -5.242 6.877 9.339 1.00 69.38 94 VAL A N 1
ATOM 762 C CA . VAL A 1 94 ? -3.970 7.449 9.796 1.00 69.38 94 VAL A CA 1
ATOM 763 C C . VAL A 1 94 ? -4.043 8.915 10.152 1.00 69.38 94 VAL A C 1
ATOM 765 O O . VAL A 1 94 ? -3.312 9.324 11.047 1.00 69.38 94 VAL A O 1
ATOM 768 N N . TYR A 1 95 ? -4.878 9.712 9.505 1.00 71.94 95 TYR A N 1
ATOM 769 C CA . TYR A 1 95 ? -4.995 11.132 9.818 1.00 71.94 95 TYR A CA 1
ATOM 770 C C . TYR A 1 95 ? -6.315 11.404 10.526 1.00 71.94 95 TYR A C 1
ATOM 772 O O . TYR A 1 95 ? -7.369 10.925 10.115 1.00 71.94 95 TYR A O 1
ATOM 780 N N . SER A 1 96 ? -6.256 12.163 11.621 1.00 67.50 96 SER A N 1
ATOM 781 C CA . SER A 1 96 ? -7.465 12.722 12.216 1.00 67.50 96 SER A CA 1
ATOM 782 C C . SER A 1 96 ? -8.080 13.760 11.277 1.00 67.50 96 SER A C 1
ATOM 784 O O . SER A 1 96 ? -7.419 14.252 10.363 1.00 67.50 96 SER A O 1
ATOM 786 N N . ILE A 1 97 ? -9.323 14.154 11.561 1.00 64.69 97 ILE A N 1
ATOM 787 C CA . ILE A 1 97 ? -9.998 15.267 10.874 1.00 64.69 97 ILE A CA 1
ATOM 788 C C . ILE A 1 97 ? -9.166 16.564 10.872 1.00 64.69 97 ILE A C 1
ATOM 790 O O . ILE A 1 97 ? -9.292 17.376 9.968 1.00 64.69 97 ILE A O 1
ATOM 794 N N . ASN A 1 98 ? -8.251 16.716 11.836 1.00 67.25 98 ASN A N 1
ATOM 795 C CA . ASN A 1 98 ? -7.375 17.879 11.978 1.00 67.25 98 ASN A CA 1
ATOM 796 C C . ASN A 1 98 ? -6.021 17.694 11.263 1.00 67.25 98 ASN A C 1
ATOM 798 O O . ASN A 1 98 ? -5.054 18.373 11.602 1.00 67.25 98 ASN A O 1
ATOM 802 N N . GLY A 1 99 ? -5.889 16.701 10.376 1.00 65.62 99 GLY A N 1
ATOM 803 C CA . GLY A 1 99 ? -4.653 16.423 9.634 1.00 65.62 99 GLY A CA 1
ATOM 804 C C . GLY A 1 99 ? -3.490 15.904 10.490 1.00 65.62 99 GLY A C 1
ATOM 805 O O . GLY A 1 99 ? -2.370 15.770 10.000 1.00 65.62 99 GLY A O 1
ATOM 806 N N . LYS A 1 100 ? -3.716 15.580 11.771 1.00 70.62 100 LYS A N 1
ATOM 807 C CA . LYS A 1 100 ? -2.672 15.036 12.654 1.00 70.62 100 LYS A CA 1
ATOM 808 C C . LYS A 1 100 ? -2.590 13.523 12.513 1.00 70.62 100 LYS A C 1
ATOM 810 O O . LYS A 1 100 ? -3.606 12.829 12.523 1.00 70.62 100 LYS A O 1
ATOM 815 N N . ARG A 1 101 ? -1.363 13.000 12.445 1.00 68.00 101 ARG A N 1
ATOM 816 C CA . ARG A 1 101 ? -1.101 11.558 12.380 1.00 68.00 101 ARG A CA 1
ATOM 817 C C . ARG A 1 101 ? -1.611 10.878 13.655 1.00 68.00 101 ARG A C 1
ATOM 819 O O . ARG A 1 101 ? -1.059 11.065 14.735 1.00 68.00 101 ARG A O 1
ATOM 826 N N . ASN A 1 102 ? -2.651 10.069 13.529 1.00 69.38 102 ASN A N 1
ATOM 827 C CA . ASN A 1 102 ? -3.316 9.354 14.601 1.00 69.38 102 ASN A CA 1
ATOM 828 C C . ASN A 1 102 ? -3.030 7.845 14.534 1.00 69.38 102 ASN A C 1
ATOM 830 O O . ASN A 1 102 ? -3.874 7.014 14.207 1.00 69.38 102 ASN A O 1
ATOM 834 N N . ILE A 1 103 ? -1.801 7.481 14.908 1.00 67.75 103 ILE A N 1
ATOM 835 C CA . ILE A 1 103 ? -1.352 6.080 15.027 1.00 67.75 103 ILE A CA 1
ATOM 836 C C . ILE A 1 103 ? -2.223 5.293 16.028 1.00 67.75 103 ILE A C 1
ATOM 838 O O . ILE A 1 103 ? -2.354 4.067 15.929 1.00 67.75 103 ILE A O 1
ATOM 842 N N . ARG A 1 104 ? -2.832 5.991 16.996 1.00 71.50 104 ARG A N 1
ATOM 843 C CA . ARG A 1 104 ? -3.674 5.403 18.040 1.00 71.50 104 ARG A CA 1
ATOM 844 C C . ARG A 1 104 ? -5.008 4.925 17.472 1.00 71.50 104 ARG A C 1
ATOM 846 O O . ARG A 1 104 ? -5.397 3.802 17.775 1.00 71.50 104 ARG A O 1
ATOM 853 N N . ASP A 1 105 ? -5.654 5.717 16.620 1.00 70.88 105 ASP A N 1
ATOM 854 C CA . ASP A 1 105 ? -6.887 5.320 15.927 1.00 70.88 105 ASP A CA 1
ATOM 855 C C . ASP A 1 105 ? -6.638 4.143 14.985 1.00 70.88 105 ASP A C 1
ATOM 857 O O . ASP A 1 105 ? -7.420 3.197 14.986 1.00 70.88 105 ASP A O 1
ATOM 861 N N . PHE A 1 106 ? -5.499 4.115 14.287 1.00 70.88 106 PHE A N 1
ATOM 862 C CA . PHE A 1 106 ? -5.136 2.953 13.476 1.00 70.88 106 PHE A CA 1
ATOM 863 C C . PHE A 1 106 ? -4.945 1.683 14.314 1.00 70.88 106 PHE A C 1
ATOM 865 O O . PHE A 1 106 ? -5.431 0.604 13.984 1.00 70.88 106 PHE A O 1
ATOM 872 N N . SER A 1 107 ? -4.225 1.803 15.428 1.00 73.44 107 SER A N 1
ATOM 873 C CA . SER A 1 107 ? -3.989 0.661 16.314 1.00 73.44 107 SER A CA 1
ATOM 874 C C . SER A 1 107 ? -5.296 0.172 16.945 1.00 73.44 107 SER A C 1
ATOM 876 O O . SER A 1 107 ? -5.479 -1.031 17.104 1.00 73.44 107 SER A O 1
ATOM 878 N N . LYS A 1 108 ? -6.227 1.087 17.253 1.00 75.56 108 LYS A N 1
ATOM 879 C CA . LYS A 1 108 ? -7.597 0.757 17.671 1.00 75.56 108 LYS A CA 1
ATOM 880 C C . LYS A 1 108 ? -8.384 0.074 16.555 1.00 75.56 108 LYS A C 1
ATOM 882 O O . LYS A 1 108 ? -9.076 -0.887 16.851 1.00 75.56 108 LYS A O 1
ATOM 887 N N . PHE A 1 109 ? -8.249 0.522 15.307 1.00 71.75 109 PHE A N 1
ATOM 888 C CA . PHE A 1 109 ? -8.891 -0.094 14.145 1.00 71.75 109 PHE A CA 1
ATOM 889 C C . PHE A 1 109 ? -8.431 -1.541 13.935 1.00 71.75 109 PHE A C 1
ATOM 891 O O . PHE A 1 109 ? -9.248 -2.401 13.633 1.00 71.75 109 PHE A O 1
ATOM 898 N N . LEU A 1 110 ? -7.146 -1.836 14.149 1.00 73.12 110 LEU A N 1
ATOM 899 C CA . LEU A 1 110 ? -6.636 -3.203 14.021 1.00 73.12 110 LEU A CA 1
ATOM 900 C C . LEU A 1 110 ? -6.940 -4.113 15.222 1.00 73.12 110 LEU A C 1
ATOM 902 O O . LEU A 1 110 ? -6.905 -5.337 15.086 1.00 73.12 110 LEU A O 1
ATOM 906 N N . LYS A 1 111 ? -7.209 -3.536 16.401 1.00 78.44 111 LYS A N 1
ATOM 907 C CA . LYS A 1 111 ? -7.371 -4.276 17.662 1.00 78.44 111 LYS A CA 1
ATOM 908 C C . LYS A 1 111 ? -8.469 -5.356 17.604 1.00 78.44 111 LYS A C 1
ATOM 910 O O . LYS A 1 111 ? -8.173 -6.460 18.059 1.00 78.44 111 LYS A O 1
ATOM 915 N N . PRO A 1 112 ? -9.667 -5.113 17.029 1.00 76.81 112 PRO A N 1
ATOM 916 C CA . PRO A 1 112 ? -10.697 -6.142 16.857 1.00 76.81 112 PRO A CA 1
ATOM 917 C C . PRO A 1 112 ? -10.229 -7.367 16.065 1.00 76.81 112 PRO A C 1
ATOM 919 O O . PRO A 1 112 ? -10.716 -8.463 16.300 1.00 76.81 112 PRO A O 1
ATOM 922 N N . TYR A 1 113 ? -9.248 -7.202 15.174 1.00 69.12 113 TYR A N 1
ATOM 923 C CA . TYR A 1 113 ? -8.714 -8.286 14.346 1.00 69.12 113 TYR A CA 1
ATOM 924 C C . TYR A 1 113 ? -7.554 -9.040 15.011 1.00 69.12 113 TYR A C 1
ATOM 926 O O . TYR A 1 113 ? -6.949 -9.912 14.395 1.00 69.12 113 TYR A O 1
ATOM 934 N N . GLY A 1 114 ? -7.171 -8.688 16.245 1.00 75.44 114 GLY A N 1
ATOM 935 C CA . GLY A 1 114 ? -6.030 -9.311 16.931 1.00 75.44 114 GLY A CA 1
ATOM 936 C C . GLY A 1 114 ? -4.679 -9.050 16.244 1.00 75.44 114 GLY A C 1
ATOM 937 O O . GLY A 1 114 ? -3.689 -9.757 16.479 1.00 75.44 114 GLY A O 1
ATOM 938 N N . ILE A 1 115 ? -4.616 -8.035 15.376 1.00 76.12 115 ILE A N 1
ATOM 939 C CA . ILE A 1 115 ? -3.421 -7.658 14.622 1.00 76.12 115 ILE A CA 1
ATOM 940 C C . ILE A 1 115 ? -2.888 -6.338 15.172 1.00 76.12 115 ILE A C 1
ATOM 942 O O . ILE A 1 115 ? -3.617 -5.394 15.447 1.00 76.12 115 ILE A O 1
ATOM 946 N N . THR A 1 116 ? -1.570 -6.249 15.322 1.00 79.19 116 THR A N 1
ATOM 947 C CA . THR A 1 116 ? -0.894 -4.972 15.566 1.00 79.19 116 THR A CA 1
ATOM 948 C C . THR A 1 116 ? -0.286 -4.470 14.264 1.00 79.19 116 THR A C 1
ATOM 950 O O . THR A 1 116 ? 0.127 -5.267 13.420 1.00 79.19 116 THR A O 1
ATOM 953 N N . ALA A 1 117 ? -0.118 -3.154 14.121 1.00 70.88 117 ALA A N 1
ATOM 954 C CA . ALA A 1 117 ? 0.579 -2.568 12.971 1.00 70.88 117 ALA A CA 1
ATOM 955 C C . ALA A 1 117 ? 1.976 -3.195 12.749 1.00 70.88 117 ALA A C 1
ATOM 957 O O . ALA A 1 117 ? 2.423 -3.399 11.620 1.00 70.88 117 ALA A O 1
ATOM 958 N N . LYS A 1 118 ? 2.659 -3.560 13.845 1.00 76.81 118 LYS A N 1
ATOM 959 C CA . LYS A 1 118 ? 3.954 -4.256 13.824 1.00 76.81 118 LYS A CA 1
ATOM 960 C C . LYS A 1 118 ? 3.838 -5.676 13.264 1.00 76.81 118 LYS A C 1
ATOM 962 O O . LYS A 1 118 ? 4.686 -6.078 12.469 1.00 76.81 118 LYS A O 1
ATOM 967 N N . ARG A 1 119 ? 2.813 -6.433 13.670 1.00 77.62 119 ARG A N 1
ATOM 968 C CA . ARG A 1 119 ? 2.551 -7.789 13.162 1.00 77.62 119 ARG A CA 1
ATOM 969 C C . ARG A 1 119 ? 2.198 -7.755 11.677 1.00 77.62 119 ARG A C 1
ATOM 971 O O . ARG A 1 119 ? 2.775 -8.528 10.922 1.00 77.62 119 ARG A O 1
ATOM 978 N N . LEU A 1 120 ? 1.367 -6.800 11.259 1.00 74.00 120 LEU A N 1
ATOM 979 C CA . LEU A 1 120 ? 1.019 -6.574 9.855 1.00 74.00 120 LEU A CA 1
ATOM 980 C C . LEU A 1 120 ? 2.268 -6.359 8.984 1.00 74.00 120 LEU A C 1
ATOM 982 O O . LEU A 1 120 ? 2.450 -7.033 7.974 1.00 74.00 120 LEU A O 1
ATOM 986 N N . ARG A 1 121 ? 3.199 -5.504 9.434 1.00 72.12 121 ARG A N 1
ATOM 987 C CA . ARG A 1 121 ? 4.481 -5.275 8.743 1.00 72.12 121 ARG A CA 1
ATOM 988 C C . ARG A 1 121 ? 5.311 -6.553 8.601 1.00 72.12 121 ARG A C 1
ATOM 990 O O . ARG A 1 121 ? 5.929 -6.760 7.561 1.00 72.12 121 ARG A O 1
ATOM 997 N N . LYS A 1 122 ? 5.353 -7.393 9.641 1.00 79.81 122 LYS A N 1
ATOM 998 C CA . LYS A 1 122 ? 6.076 -8.674 9.592 1.00 79.81 122 LYS A CA 1
ATOM 999 C C . LYS A 1 122 ? 5.437 -9.650 8.602 1.00 79.81 122 LYS A C 1
ATOM 1001 O O . LYS A 1 122 ? 6.172 -10.346 7.914 1.00 79.81 122 LYS A O 1
ATOM 1006 N N . ILE A 1 123 ? 4.104 -9.691 8.526 1.00 76.00 123 ILE A N 1
ATOM 1007 C CA . ILE A 1 123 ? 3.373 -10.549 7.581 1.00 76.00 123 ILE A CA 1
ATOM 1008 C C . ILE A 1 123 ? 3.698 -10.138 6.145 1.00 76.00 123 ILE A C 1
ATOM 1010 O O . ILE A 1 123 ? 4.163 -10.982 5.384 1.00 76.00 123 ILE A O 1
ATOM 1014 N N . GLY A 1 124 ? 3.558 -8.848 5.817 1.00 73.00 124 GLY A N 1
ATOM 1015 C CA . GLY A 1 124 ? 3.913 -8.328 4.494 1.00 73.00 124 GLY A CA 1
ATOM 1016 C C . GLY A 1 124 ? 5.367 -8.638 4.130 1.00 73.00 124 GLY A C 1
ATOM 1017 O O . GLY A 1 124 ? 5.621 -9.249 3.102 1.00 73.00 124 GLY A O 1
ATOM 1018 N N . ALA A 1 125 ? 6.322 -8.335 5.021 1.00 73.06 125 ALA A N 1
ATOM 1019 C CA . ALA A 1 125 ? 7.745 -8.596 4.776 1.00 73.06 125 ALA A CA 1
ATOM 1020 C C . ALA A 1 125 ? 8.084 -10.088 4.586 1.00 73.06 125 ALA A C 1
ATOM 1022 O O . ALA A 1 125 ? 8.928 -10.433 3.765 1.00 73.06 125 ALA A O 1
ATOM 1023 N N . LYS A 1 126 ? 7.436 -10.987 5.337 1.00 78.69 126 LYS A N 1
ATOM 1024 C CA . LYS A 1 126 ? 7.634 -12.439 5.203 1.00 78.69 126 LYS A CA 1
ATOM 1025 C C . LYS A 1 126 ? 7.011 -12.980 3.918 1.00 78.69 126 LYS A C 1
ATOM 1027 O O . LYS A 1 126 ? 7.529 -13.924 3.328 1.00 78.69 126 LYS A O 1
ATOM 1032 N N . HIS A 1 127 ? 5.877 -12.421 3.503 1.00 72.88 127 HIS A N 1
ATOM 1033 C CA . HIS A 1 127 ? 5.254 -12.790 2.241 1.00 72.88 127 HIS A CA 1
ATOM 1034 C C . HIS A 1 127 ? 6.125 -12.344 1.065 1.00 72.88 127 HIS A C 1
ATOM 1036 O O . HIS A 1 127 ? 6.473 -13.166 0.222 1.00 72.88 127 HIS A O 1
ATOM 1042 N N . THR A 1 128 ? 6.571 -11.084 1.058 1.00 67.44 128 THR A N 1
ATOM 1043 C C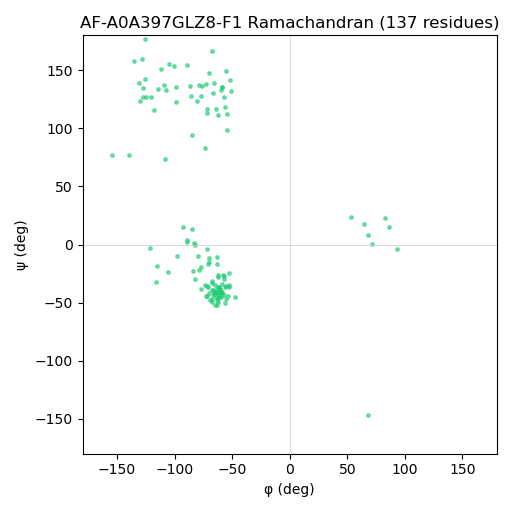A . THR A 1 128 ? 7.448 -10.571 0.000 1.00 67.44 128 THR A CA 1
ATOM 1044 C C . THR A 1 128 ? 8.769 -11.331 -0.077 1.00 67.44 128 THR A C 1
ATOM 1046 O O . THR A 1 128 ? 9.219 -11.616 -1.184 1.00 67.44 128 THR A O 1
ATOM 1049 N N . SER A 1 129 ? 9.362 -11.726 1.056 1.00 69.75 129 SER A N 1
ATOM 1050 C CA . SER A 1 129 ? 10.586 -12.537 1.060 1.00 69.75 129 SER A CA 1
ATOM 1051 C C . SER A 1 129 ? 10.369 -13.953 0.524 1.00 69.75 129 SER A C 1
ATOM 1053 O O . SER A 1 129 ? 11.277 -14.518 -0.060 1.00 69.75 129 SER A O 1
ATOM 1055 N N . ARG A 1 130 ? 9.188 -14.554 0.705 1.00 70.81 130 ARG A N 1
ATOM 1056 C CA . ARG A 1 130 ? 8.888 -15.895 0.173 1.00 70.81 130 ARG A CA 1
ATOM 1057 C C . ARG A 1 130 ? 8.592 -15.881 -1.319 1.00 70.81 130 ARG A C 1
ATOM 1059 O O . ARG A 1 130 ? 8.997 -16.797 -2.018 1.00 70.81 130 ARG A O 1
ATOM 1066 N N . VAL A 1 131 ? 7.886 -14.855 -1.786 1.00 65.81 131 VAL A N 1
ATOM 1067 C CA . VAL A 1 131 ? 7.531 -14.713 -3.202 1.00 65.81 131 VAL A CA 1
ATOM 1068 C C . VAL A 1 131 ? 8.744 -14.299 -4.040 1.00 65.81 131 VAL A C 1
ATOM 1070 O O . VAL A 1 131 ? 8.877 -14.771 -5.160 1.00 65.81 131 VAL A O 1
ATOM 1073 N N . ASN A 1 132 ? 9.649 -13.473 -3.495 1.00 61.69 132 ASN A N 1
ATOM 1074 C CA . ASN A 1 132 ? 10.771 -12.907 -4.263 1.00 61.69 132 ASN A CA 1
ATOM 1075 C C . ASN A 1 132 ? 12.166 -13.364 -3.803 1.00 61.69 132 ASN A C 1
ATOM 1077 O O . ASN A 1 132 ? 13.121 -13.237 -4.556 1.00 61.69 132 ASN A O 1
ATOM 1081 N N . GLY A 1 133 ? 12.318 -13.893 -2.586 1.00 51.50 133 GLY A N 1
ATOM 1082 C CA . GLY A 1 133 ? 13.604 -14.375 -2.056 1.00 51.50 133 GLY A CA 1
ATOM 1083 C C . GLY A 1 133 ? 13.972 -15.796 -2.491 1.00 51.50 133 GLY A C 1
ATOM 1084 O O . GLY A 1 133 ? 15.009 -16.298 -2.083 1.00 51.50 133 GLY A O 1
ATOM 1085 N N . GLY A 1 134 ? 13.134 -16.437 -3.313 1.00 44.44 134 GLY A N 1
ATOM 1086 C CA . GLY A 1 134 ? 13.432 -17.703 -3.987 1.00 44.44 134 GLY A CA 1
ATOM 1087 C C . GLY A 1 134 ? 14.199 -17.541 -5.304 1.00 44.44 134 GLY A C 1
ATOM 1088 O O . GLY A 1 134 ? 14.262 -18.491 -6.077 1.00 44.44 134 GLY A O 1
ATOM 1089 N N . GLN A 1 135 ? 14.765 -16.365 -5.596 1.00 45.38 135 GLN A N 1
ATOM 1090 C CA . GLN A 1 135 ? 15.822 -16.267 -6.600 1.00 45.38 135 GLN A CA 1
ATOM 1091 C C . GLN A 1 135 ? 17.093 -16.857 -5.986 1.00 45.38 135 GLN A C 1
ATOM 1093 O O . GLN A 1 135 ? 17.923 -16.140 -5.432 1.00 45.38 135 GLN A O 1
ATOM 1098 N N . ASN A 1 136 ? 17.215 -18.185 -6.043 1.00 37.53 136 ASN A N 1
ATOM 1099 C CA . ASN A 1 136 ? 18.503 -18.833 -5.863 1.00 37.53 136 ASN A CA 1
ATOM 1100 C C . ASN A 1 136 ? 19.458 -18.204 -6.880 1.00 37.53 136 ASN A C 1
ATOM 1102 O O . ASN A 1 136 ? 19.293 -18.389 -8.087 1.00 37.53 136 ASN A O 1
ATOM 1106 N N . GLN A 1 137 ? 20.447 -17.464 -6.379 1.00 37.44 137 GLN A N 1
ATOM 1107 C CA . GLN A 1 137 ? 21.733 -17.352 -7.048 1.00 37.44 137 GLN A CA 1
ATOM 1108 C C . GLN A 1 137 ? 22.210 -18.791 -7.250 1.00 37.44 137 GLN A C 1
ATOM 1110 O O . GLN A 1 137 ? 22.645 -19.448 -6.307 1.00 37.44 137 GLN A O 1
ATOM 1115 N N . THR A 1 138 ? 21.995 -19.324 -8.446 1.00 32.59 138 THR A N 1
ATOM 1116 C CA . THR A 1 138 ? 22.755 -20.481 -8.902 1.00 32.59 138 THR A CA 1
ATOM 1117 C C . THR A 1 138 ? 24.032 -19.914 -9.503 1.00 32.59 138 THR A C 1
ATOM 1119 O O . THR A 1 138 ? 23.982 -18.915 -10.220 1.00 32.59 138 THR A O 1
ATOM 1122 N N . SER A 1 139 ? 25.131 -20.481 -9.010 1.00 33.78 139 SER A N 1
ATOM 1123 C CA . SER A 1 139 ? 26.532 -20.090 -9.157 1.00 33.78 139 SER A CA 1
ATOM 1124 C C . SER A 1 139 ? 26.987 -19.774 -10.572 1.00 33.78 139 SER A C 1
ATOM 1126 O O . SER A 1 139 ? 26.437 -20.371 -11.522 1.00 33.78 139 SER A O 1
#

Sequence (139 aa):
MQDLADVIMMLSMKPAEVTTLRIIYYRPGESNPPEWYKPGYSWYCTGYDKNKGEAKNNPEPRQFLSMEKNLKRAKELLTWIQDAIATGKLRNPVYSINGKRNIRDFSKFLKPYGITAKRLRKIGAKHTSRVNGGQNQTS

Radius of gyration: 16.27 Å; Cα contacts (8 Å, |Δi|>4): 139; chains: 1; bounding box: 44×38×44 Å

Secondary structure (DSSP, 8-state):
-HHHHHHHHHTT--GGGTTT-EEEE--TT-SS--TT--TT--EEEE--TT--THHHHSPPPEE---SSS-HHHHHHHHHHHHHHHHTTSS--SSB-TTS-B-HHHHHHHHGGGT--HHHHHHHHHHHHHHHHTT-----